Protein AF-A0A2T3HRE6-F1 (afdb_monomer_lite)

Sequence (89 aa):
MKNSKKINGGILGIAAALALVFTQSAFTSAATRYYFYDNQWQTSAPSSQTCVSDPQRLCSAVFDTPPTSKSNLISENPAADEVQIGKLQ

Organism: NCBI:txid2126353

Secondary structure (DSSP, 8-state):
---PPPP-----SSSSSSSSS----------EEEEEETTEEESSPPSS--EE--TTBEEEEEESS----S--BGGG-TT-EEEEESEE-

Radius of gyration: 28.09 Å; chains: 1; bounding box: 74×48×64 Å

Structure (mmCIF, N/CA/C/O backbone):
data_AF-A0A2T3HRE6-F1
#
_entry.id   AF-A0A2T3HRE6-F1
#
loop_
_atom_site.group_PDB
_atom_site.id
_atom_site.type_symbol
_atom_site.label_atom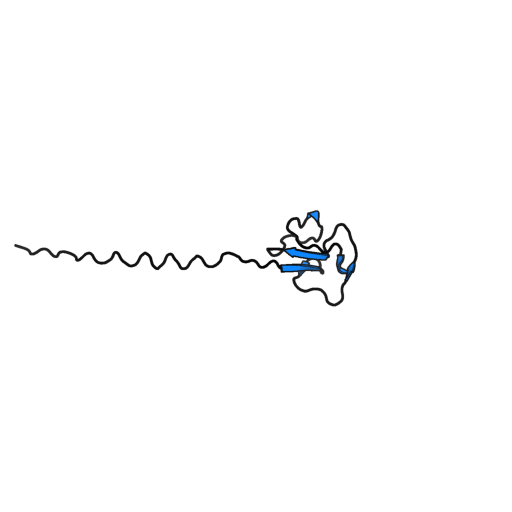_id
_atom_site.label_alt_id
_atom_site.label_comp_id
_atom_site.label_asym_id
_atom_site.label_entity_id
_atom_site.label_seq_id
_atom_site.pdbx_PDB_ins_code
_atom_site.Cartn_x
_atom_site.Cartn_y
_atom_site.Cartn_z
_atom_site.occupancy
_atom_site.B_iso_or_equiv
_atom_site.auth_seq_id
_atom_site.auth_comp_id
_atom_site.auth_asym_id
_atom_site.auth_atom_id
_atom_site.pdbx_PDB_model_num
ATOM 1 N N . MET A 1 1 ? 56.955 -39.150 -52.215 1.00 41.97 1 MET A N 1
ATOM 2 C CA . MET A 1 1 ? 56.877 -38.217 -51.068 1.00 41.97 1 MET A CA 1
ATOM 3 C C . MET A 1 1 ? 55.443 -37.711 -50.986 1.00 41.97 1 MET A C 1
ATOM 5 O O . MET A 1 1 ? 54.928 -37.235 -51.988 1.00 41.97 1 MET A O 1
ATOM 9 N N . LYS A 1 2 ? 54.750 -37.963 -49.868 1.00 43.16 2 LYS A N 1
ATOM 10 C CA . LYS A 1 2 ? 53.322 -37.651 -49.680 1.00 43.16 2 LYS A CA 1
ATOM 11 C C . LYS A 1 2 ? 53.186 -36.170 -49.317 1.00 43.16 2 LYS A C 1
ATOM 13 O O . LYS A 1 2 ? 53.695 -35.764 -48.279 1.00 43.16 2 LYS A O 1
ATOM 18 N N . ASN A 1 3 ? 52.532 -35.382 -50.169 1.00 48.03 3 ASN A N 1
ATOM 19 C CA . ASN A 1 3 ? 52.286 -33.965 -49.909 1.00 48.03 3 ASN A CA 1
ATOM 20 C C . ASN A 1 3 ? 51.198 -33.804 -48.842 1.00 48.03 3 ASN A C 1
ATOM 22 O O . ASN A 1 3 ? 50.042 -34.183 -49.030 1.00 48.03 3 ASN A O 1
ATOM 26 N N . SER A 1 4 ? 51.619 -33.266 -47.703 1.00 51.44 4 SER A N 1
ATOM 27 C CA . SER A 1 4 ? 50.821 -33.003 -46.515 1.00 51.44 4 SER A CA 1
ATOM 28 C C . SER A 1 4 ? 49.732 -31.962 -46.781 1.00 51.44 4 SER A C 1
ATOM 30 O O . SER A 1 4 ? 50.020 -30.827 -47.161 1.00 51.44 4 SER A O 1
ATOM 32 N N . LYS A 1 5 ? 48.475 -32.331 -46.507 1.00 51.66 5 LYS A N 1
ATOM 33 C CA . LYS A 1 5 ? 47.367 -31.389 -46.313 1.00 51.66 5 LYS A CA 1
ATOM 34 C C . LYS A 1 5 ? 47.704 -30.474 -45.129 1.00 51.66 5 LYS A C 1
ATOM 36 O O . LYS A 1 5 ? 47.807 -30.958 -44.004 1.00 51.66 5 LYS A O 1
ATOM 41 N N . LYS A 1 6 ? 47.846 -29.166 -45.361 1.00 49.22 6 LYS A N 1
ATOM 42 C CA . LYS A 1 6 ? 47.778 -28.155 -44.297 1.00 49.22 6 LYS A CA 1
ATOM 43 C C . LYS A 1 6 ? 46.348 -27.632 -44.221 1.00 49.22 6 LYS A C 1
ATOM 45 O O . LYS A 1 6 ? 45.813 -27.091 -45.181 1.00 49.22 6 LYS A O 1
ATOM 50 N N . ILE A 1 7 ? 45.740 -27.887 -43.073 1.00 57.44 7 ILE A N 1
ATOM 51 C CA . ILE A 1 7 ? 44.408 -27.454 -42.674 1.00 57.44 7 ILE A CA 1
ATOM 52 C C . ILE A 1 7 ? 44.476 -25.932 -42.517 1.00 57.44 7 ILE A C 1
ATOM 54 O O . ILE A 1 7 ? 45.242 -25.434 -41.694 1.00 57.44 7 ILE A O 1
ATOM 58 N N . ASN A 1 8 ? 43.725 -25.202 -43.342 1.00 47.94 8 ASN A N 1
ATOM 59 C CA . ASN A 1 8 ? 43.591 -23.755 -43.218 1.00 47.94 8 ASN A CA 1
ATOM 60 C C . ASN A 1 8 ? 42.750 -23.476 -41.966 1.00 47.94 8 ASN A C 1
ATOM 62 O O . ASN A 1 8 ? 41.536 -23.675 -41.959 1.00 47.94 8 ASN A O 1
ATOM 66 N N . GLY A 1 9 ? 43.429 -23.083 -40.888 1.00 48.56 9 GLY A N 1
ATOM 67 C CA . GLY A 1 9 ? 42.810 -22.579 -39.671 1.00 48.56 9 GLY A CA 1
ATOM 68 C C . GLY A 1 9 ? 42.024 -21.313 -39.988 1.00 48.56 9 GLY A C 1
ATOM 69 O O . GLY A 1 9 ? 42.601 -20.274 -40.287 1.00 48.56 9 GLY A O 1
ATOM 70 N N . GLY A 1 10 ? 40.702 -21.426 -39.951 1.00 45.97 10 GLY A N 1
ATOM 71 C CA . GLY A 1 10 ? 39.782 -20.336 -40.256 1.00 45.97 10 GLY A CA 1
ATOM 72 C C . GLY A 1 10 ? 38.427 -20.550 -39.597 1.00 45.97 10 GLY A C 1
ATOM 73 O O . GLY A 1 10 ? 37.402 -20.343 -40.227 1.00 45.97 10 GLY A O 1
ATOM 74 N N . ILE A 1 11 ? 38.410 -21.029 -38.351 1.00 49.59 11 ILE A N 1
ATOM 75 C CA . ILE A 1 11 ? 37.195 -21.090 -37.524 1.00 49.59 11 ILE A CA 1
ATOM 76 C C . ILE A 1 11 ? 37.552 -20.575 -36.124 1.00 49.59 11 ILE A C 1
ATOM 78 O O . ILE A 1 11 ? 37.554 -21.308 -35.145 1.00 49.59 11 ILE A O 1
ATOM 82 N N . LEU A 1 12 ? 37.936 -19.304 -36.038 1.00 50.09 12 LEU A N 1
ATOM 83 C CA . LEU A 1 12 ? 38.123 -18.580 -34.774 1.00 50.09 12 LEU A CA 1
ATOM 84 C C . LEU A 1 12 ? 37.522 -17.177 -34.913 1.00 50.09 12 LEU A C 1
ATOM 86 O O . LEU A 1 12 ? 38.210 -16.174 -34.770 1.00 50.09 12 LEU A O 1
ATOM 90 N N . GLY A 1 13 ? 36.239 -17.097 -35.276 1.00 46.66 13 GLY A N 1
ATOM 91 C CA . GLY A 1 13 ? 35.630 -15.806 -35.610 1.00 46.66 13 GLY A CA 1
ATOM 92 C C . GLY A 1 13 ? 34.135 -15.662 -35.365 1.00 46.66 13 GLY A C 1
ATOM 93 O O . GLY A 1 13 ? 33.562 -14.701 -35.857 1.00 46.66 13 GLY A O 1
ATOM 94 N N . ILE A 1 14 ? 33.480 -16.574 -34.638 1.00 48.38 14 ILE A N 1
ATOM 95 C CA . ILE A 1 14 ? 32.054 -16.418 -34.295 1.00 48.38 14 ILE A CA 1
ATOM 96 C C . ILE A 1 14 ? 31.799 -16.916 -32.866 1.00 48.38 14 ILE A C 1
ATOM 98 O O . ILE A 1 14 ? 31.053 -17.857 -32.641 1.00 48.38 14 ILE A O 1
ATOM 102 N N . ALA A 1 15 ? 32.464 -16.318 -31.879 1.00 48.34 15 ALA A N 1
ATOM 103 C CA . ALA A 1 15 ? 32.120 -16.540 -30.467 1.00 48.34 15 ALA A CA 1
ATOM 104 C C . ALA A 1 15 ? 31.808 -15.239 -29.708 1.00 48.34 15 ALA A C 1
ATOM 106 O O . ALA A 1 15 ? 31.341 -15.293 -28.578 1.00 48.34 15 ALA A O 1
ATOM 107 N N . ALA A 1 16 ? 32.005 -14.067 -30.322 1.00 47.50 16 ALA A N 1
ATOM 108 C CA . ALA A 1 16 ? 31.791 -12.780 -29.654 1.00 47.50 16 ALA A CA 1
ATOM 109 C C . ALA A 1 16 ? 30.390 -12.174 -29.874 1.00 47.50 16 ALA A C 1
ATOM 111 O O . ALA A 1 16 ? 30.020 -11.239 -29.173 1.00 47.50 16 ALA A O 1
ATOM 112 N N . ALA A 1 17 ? 29.587 -12.693 -30.811 1.00 45.94 17 ALA A N 1
ATOM 113 C CA . ALA A 1 17 ? 28.282 -12.102 -31.138 1.00 45.94 17 ALA A CA 1
ATOM 114 C C . ALA A 1 17 ? 27.100 -12.663 -30.318 1.00 45.94 17 ALA A C 1
ATOM 116 O O . ALA A 1 17 ? 26.013 -12.098 -30.359 1.00 45.94 17 ALA A O 1
ATOM 117 N N . LEU A 1 18 ? 27.293 -13.747 -29.557 1.00 46.22 18 LEU A N 1
ATOM 118 C CA . LEU A 1 18 ? 26.222 -14.394 -28.777 1.00 46.22 18 LEU A CA 1
ATOM 119 C C . LEU A 1 18 ? 26.189 -13.995 -27.293 1.00 46.22 18 LEU A C 1
ATOM 121 O O . LEU A 1 18 ? 25.274 -14.397 -26.583 1.00 46.22 18 LEU A O 1
ATOM 125 N N . ALA A 1 19 ? 27.140 -13.188 -26.817 1.00 46.16 19 ALA A N 1
ATOM 126 C CA . ALA A 1 19 ? 27.212 -12.793 -25.406 1.00 46.16 19 ALA A CA 1
ATOM 127 C C . ALA A 1 19 ? 26.494 -11.468 -25.076 1.00 46.16 19 ALA A C 1
ATOM 129 O O . ALA A 1 19 ? 26.396 -11.111 -23.908 1.00 46.16 19 ALA A O 1
ATOM 130 N N . LEU A 1 20 ? 25.985 -10.731 -26.071 1.00 46.69 20 LEU A N 1
ATOM 131 C CA . LEU A 1 20 ? 25.441 -9.377 -25.866 1.00 46.69 20 LEU A CA 1
ATOM 132 C C . LEU A 1 20 ? 23.905 -9.291 -25.837 1.00 46.69 20 LEU A C 1
ATOM 134 O O . LEU A 1 20 ? 23.367 -8.195 -25.728 1.00 46.69 20 LEU A O 1
ATOM 138 N N . VAL A 1 21 ? 23.180 -10.415 -25.886 1.00 50.03 21 VAL A N 1
ATOM 139 C CA . VAL A 1 21 ? 21.696 -10.423 -25.910 1.00 50.03 21 VAL A CA 1
ATOM 140 C C . VAL A 1 21 ? 21.081 -10.790 -24.546 1.00 50.03 21 VAL A C 1
ATOM 142 O O . VAL A 1 21 ? 19.936 -11.215 -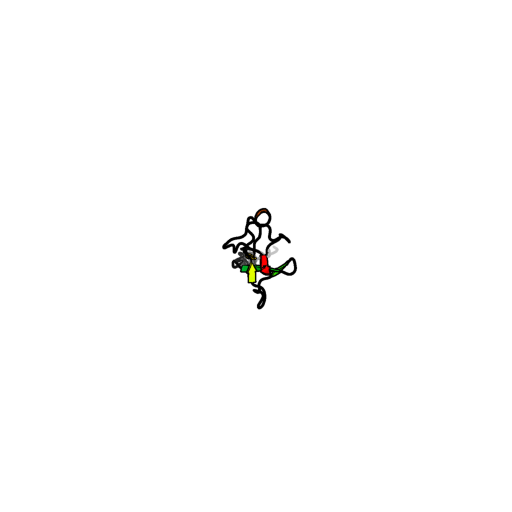24.469 1.00 50.03 21 VAL A O 1
ATOM 145 N N . PHE A 1 22 ? 21.810 -10.611 -23.440 1.00 49.84 22 PHE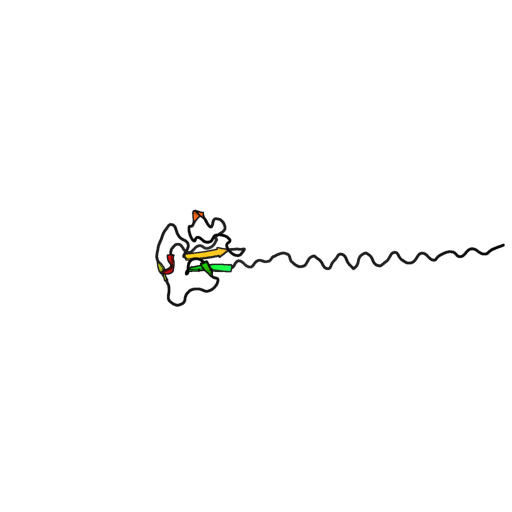 A N 1
ATOM 146 C CA . PHE A 1 22 ? 21.279 -10.864 -22.087 1.00 49.84 22 PHE A CA 1
ATOM 147 C C . PHE A 1 22 ? 21.557 -9.738 -21.083 1.00 49.84 22 PHE A C 1
ATOM 149 O O . PHE A 1 22 ? 21.722 -9.978 -19.893 1.00 49.84 22 PHE A O 1
ATOM 156 N N . THR A 1 23 ? 21.546 -8.486 -21.538 1.00 48.38 23 THR A N 1
ATOM 157 C CA . THR A 1 23 ? 21.361 -7.318 -20.655 1.00 48.38 23 THR A CA 1
ATOM 158 C C . THR A 1 23 ? 20.030 -6.609 -20.925 1.00 48.38 23 THR A C 1
ATOM 160 O O . THR A 1 23 ? 19.902 -5.404 -20.766 1.00 48.38 23 THR A O 1
ATOM 163 N N . GLN A 1 24 ? 19.001 -7.364 -21.315 1.00 50.69 24 GLN A N 1
ATOM 164 C CA . GLN A 1 24 ? 17.611 -7.005 -21.016 1.00 50.69 24 GLN A CA 1
ATOM 165 C C . GLN A 1 24 ? 17.326 -7.712 -19.682 1.00 50.69 24 GLN A C 1
ATOM 167 O O . GLN A 1 24 ? 17.303 -8.933 -19.634 1.00 50.69 24 GLN A O 1
ATOM 172 N N . SER A 1 25 ? 17.207 -7.080 -18.522 1.00 49.84 25 SER A N 1
ATOM 173 C CA . SER A 1 25 ? 16.310 -5.978 -18.208 1.00 49.84 25 SER A CA 1
ATOM 174 C C . SER A 1 25 ? 16.795 -5.411 -16.872 1.00 49.84 25 SER A C 1
ATOM 176 O O . SER A 1 25 ? 16.589 -6.031 -15.828 1.00 49.84 25 SER A O 1
ATOM 178 N N . ALA A 1 26 ? 17.496 -4.279 -16.873 1.00 51.50 26 ALA A N 1
ATOM 179 C CA . ALA A 1 26 ? 17.666 -3.538 -15.630 1.00 51.50 26 ALA A CA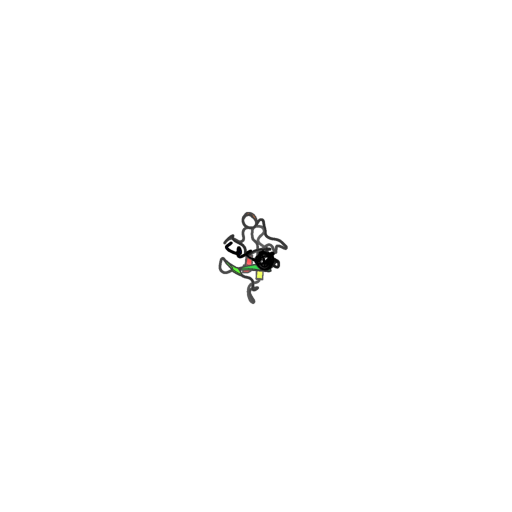 1
ATOM 180 C C . ALA A 1 26 ? 16.284 -2.979 -15.284 1.00 51.50 26 ALA A C 1
ATOM 182 O O . ALA A 1 26 ? 15.788 -2.083 -15.960 1.00 51.50 26 ALA A O 1
ATOM 183 N N . PHE A 1 27 ? 15.640 -3.619 -14.312 1.00 57.06 27 PHE A N 1
ATOM 184 C CA . PHE A 1 27 ? 14.359 -3.258 -13.728 1.00 57.06 27 PHE A CA 1
ATOM 185 C C . PHE A 1 27 ? 14.278 -1.749 -13.476 1.00 57.06 27 PHE A C 1
ATOM 187 O O . PHE A 1 27 ? 14.719 -1.254 -12.445 1.00 57.06 27 PHE A O 1
ATOM 194 N N . THR A 1 28 ? 13.658 -1.014 -14.391 1.00 52.59 28 THR A N 1
ATOM 195 C CA . THR A 1 28 ? 12.950 0.208 -14.028 1.00 52.59 28 THR A CA 1
ATOM 196 C C . THR A 1 28 ? 11.595 -0.248 -13.508 1.00 52.59 28 THR A C 1
ATOM 198 O O . THR A 1 28 ? 10.595 -0.187 -14.227 1.00 52.59 28 THR A O 1
ATOM 201 N N . SER A 1 29 ? 11.554 -0.814 -12.301 1.00 58.31 29 SER A N 1
ATOM 202 C CA . SER A 1 29 ? 10.268 -0.955 -11.629 1.00 58.31 29 SER A CA 1
ATOM 203 C C . SER A 1 29 ? 9.805 0.471 -11.356 1.00 58.31 29 SER A C 1
ATOM 205 O O . SER A 1 29 ? 10.358 1.157 -10.503 1.00 58.31 29 SER A O 1
ATOM 207 N N . ALA A 1 30 ? 8.910 0.984 -12.199 1.00 74.94 30 ALA A N 1
ATOM 208 C CA . ALA A 1 30 ? 8.372 2.316 -12.008 1.00 74.94 30 ALA A CA 1
ATOM 209 C C . ALA A 1 30 ? 7.604 2.304 -10.686 1.00 74.94 30 ALA A C 1
ATOM 211 O O . ALA A 1 30 ? 6.698 1.483 -10.504 1.00 74.94 30 ALA A O 1
ATOM 212 N N . ALA A 1 31 ? 7.995 3.190 -9.772 1.00 88.44 31 ALA A N 1
ATOM 213 C CA . ALA A 1 31 ? 7.328 3.362 -8.496 1.00 88.44 31 ALA A CA 1
ATOM 214 C C . ALA A 1 31 ? 5.814 3.489 -8.735 1.00 88.44 31 ALA A C 1
ATOM 216 O O . ALA A 1 31 ? 5.358 4.317 -9.528 1.00 88.44 31 ALA A O 1
ATOM 217 N N . THR A 1 32 ? 5.036 2.595 -8.127 1.00 93.00 32 THR A N 1
ATOM 218 C CA . THR A 1 32 ? 3.594 2.469 -8.371 1.00 93.00 32 THR A CA 1
ATOM 219 C C . THR A 1 32 ? 2.843 2.769 -7.086 1.00 93.00 32 THR A C 1
ATOM 221 O O . THR A 1 32 ? 3.209 2.270 -6.023 1.00 93.00 32 THR A O 1
ATOM 224 N N . ARG A 1 33 ? 1.778 3.574 -7.169 1.00 93.94 33 ARG A N 1
ATOM 225 C CA . ARG A 1 33 ? 0.893 3.830 -6.030 1.00 93.94 33 ARG A CA 1
ATOM 226 C C . ARG A 1 33 ? -0.091 2.676 -5.849 1.00 93.94 33 ARG A C 1
ATOM 228 O O . ARG A 1 33 ? -0.778 2.288 -6.790 1.00 93.94 33 ARG A O 1
ATOM 235 N N . TYR A 1 34 ? -0.176 2.173 -4.625 1.00 94.75 34 TYR A N 1
ATOM 236 C CA . TYR A 1 34 ? -1.126 1.159 -4.196 1.00 94.75 34 TYR A CA 1
ATOM 237 C C . TYR A 1 34 ? -2.058 1.721 -3.121 1.00 94.75 34 TYR A C 1
ATOM 239 O O . TYR A 1 34 ? -1.670 2.568 -2.319 1.00 94.75 34 TYR A O 1
ATOM 247 N N . TYR A 1 35 ? -3.279 1.207 -3.093 1.00 94.81 35 TYR A N 1
ATOM 248 C CA . TYR A 1 35 ? -4.358 1.508 -2.162 1.00 94.81 35 TYR A CA 1
ATOM 249 C C . TYR A 1 35 ? -4.720 0.224 -1.418 1.00 94.81 35 TYR A C 1
ATOM 251 O O . TYR A 1 35 ? -4.769 -0.839 -2.039 1.00 94.81 35 TYR A O 1
ATOM 259 N N . PHE A 1 36 ? -4.960 0.295 -0.108 1.00 94.06 36 PHE A N 1
ATOM 260 C CA . PHE A 1 36 ? -5.281 -0.897 0.681 1.00 94.06 36 PHE A CA 1
ATOM 261 C C . PHE A 1 36 ? -6.776 -0.994 0.994 1.00 94.06 36 PHE A C 1
ATOM 263 O O . PHE A 1 36 ? -7.286 -0.273 1.853 1.00 94.06 36 PHE A O 1
ATOM 270 N N . TYR A 1 37 ? -7.470 -1.915 0.328 1.00 90.94 37 TYR A N 1
ATOM 271 C CA . TYR A 1 37 ? -8.884 -2.228 0.554 1.00 90.94 37 TYR A CA 1
ATOM 272 C C . TYR A 1 37 ? -9.158 -3.711 0.271 1.00 90.94 37 TYR A C 1
ATOM 274 O O . TYR A 1 37 ? -8.321 -4.402 -0.303 1.00 90.94 37 TYR A O 1
ATOM 282 N N . ASP A 1 38 ? -10.291 -4.239 0.742 1.00 88.81 38 ASP A N 1
ATOM 283 C CA . ASP A 1 38 ? -10.623 -5.675 0.650 1.00 88.81 38 ASP A CA 1
ATOM 284 C C . ASP A 1 38 ? -9.503 -6.603 1.173 1.00 88.81 38 ASP A C 1
ATOM 286 O O . ASP A 1 38 ? -9.291 -7.715 0.688 1.00 88.81 38 ASP A O 1
ATOM 290 N N . ASN A 1 39 ? -8.776 -6.132 2.195 1.00 88.94 39 ASN A N 1
ATOM 291 C CA . ASN A 1 39 ? -7.599 -6.779 2.788 1.00 88.94 39 ASN A CA 1
ATOM 292 C C . ASN A 1 39 ? -6.450 -7.053 1.799 1.00 88.94 39 ASN A C 1
ATOM 294 O O . ASN A 1 39 ? -5.659 -7.971 2.031 1.00 88.94 39 ASN A O 1
ATOM 298 N N . GLN A 1 40 ? -6.349 -6.285 0.709 1.00 92.50 40 GLN A N 1
ATOM 299 C CA . GLN A 1 40 ? -5.282 -6.396 -0.287 1.00 92.50 40 GLN A CA 1
ATOM 300 C C . GLN A 1 40 ? -4.798 -5.028 -0.781 1.00 92.50 40 GLN A C 1
ATOM 302 O O . GLN A 1 40 ? -5.504 -4.024 -0.718 1.00 92.50 40 GLN A O 1
ATOM 307 N N . TRP A 1 41 ? -3.571 -5.003 -1.300 1.00 94.00 41 TRP A N 1
ATOM 308 C CA . TRP A 1 41 ? -3.031 -3.856 -2.020 1.00 94.00 41 TRP A CA 1
ATOM 309 C C . TRP A 1 41 ? -3.468 -3.891 -3.480 1.00 94.00 41 TRP A C 1
ATOM 311 O O . TRP A 1 41 ? -3.354 -4.915 -4.150 1.00 94.00 41 TRP A O 1
ATOM 321 N N . GLN A 1 42 ? -3.946 -2.758 -3.975 1.00 93.31 42 GLN A N 1
ATOM 322 C CA . GLN A 1 42 ? -4.536 -2.615 -5.300 1.00 93.31 42 GLN A CA 1
ATOM 323 C C . GLN A 1 42 ? -3.984 -1.358 -5.966 1.00 93.31 42 GLN A C 1
ATOM 325 O O . GLN A 1 42 ? -3.785 -0.344 -5.309 1.00 93.31 42 GLN A O 1
ATOM 330 N N . THR A 1 43 ? -3.747 -1.384 -7.273 1.00 93.94 43 THR A N 1
ATOM 331 C CA . THR A 1 43 ? -3.199 -0.224 -8.005 1.00 93.94 43 THR A CA 1
ATOM 332 C C . THR A 1 43 ? -4.260 0.807 -8.390 1.00 93.94 43 THR A C 1
ATOM 334 O O . THR A 1 43 ? -3.934 1.912 -8.816 1.00 93.94 43 THR A O 1
ATOM 337 N N . SER A 1 44 ? -5.539 0.456 -8.250 1.00 92.06 44 SER A N 1
ATOM 338 C CA . SER A 1 44 ? -6.667 1.331 -8.563 1.00 92.06 44 SER A CA 1
ATOM 339 C C . SER A 1 44 ? -7.214 1.963 -7.291 1.00 92.06 44 SER A C 1
ATOM 341 O O . SER A 1 44 ? -7.465 1.267 -6.312 1.00 92.06 44 SER A O 1
ATOM 343 N N . ALA A 1 45 ? -7.429 3.277 -7.308 1.00 87.56 45 ALA A N 1
ATOM 344 C CA . ALA A 1 45 ? -8.124 3.949 -6.219 1.00 87.56 45 ALA A CA 1
ATOM 345 C C . ALA A 1 45 ? -9.601 3.508 -6.199 1.00 87.56 45 ALA A C 1
ATOM 347 O O . ALA A 1 45 ? -10.232 3.467 -7.262 1.00 87.56 45 ALA A O 1
ATOM 348 N N . PRO A 1 46 ? -10.187 3.206 -5.030 1.00 85.12 46 PRO A N 1
ATOM 349 C CA . PRO A 1 46 ? -11.615 2.927 -4.949 1.00 85.12 46 PRO A CA 1
ATOM 350 C C . PRO A 1 46 ? -12.421 4.192 -5.274 1.00 85.12 46 PRO A C 1
ATOM 352 O O . PRO A 1 46 ? -12.133 5.275 -4.772 1.00 85.12 46 PRO A O 1
ATOM 355 N N . SER A 1 47 ? -13.463 4.061 -6.096 1.00 83.88 47 SER A N 1
ATOM 356 C CA . SER A 1 47 ? -14.290 5.198 -6.530 1.00 83.88 47 SER A CA 1
ATOM 357 C C . SER A 1 47 ? -15.265 5.704 -5.462 1.00 83.88 47 SER A C 1
ATOM 359 O O . SER A 1 47 ? -15.762 6.820 -5.573 1.00 83.88 47 SER A O 1
ATOM 361 N N . SER A 1 48 ? -15.581 4.879 -4.460 1.00 82.00 48 SER A N 1
ATOM 362 C CA . SER A 1 48 ? -16.620 5.152 -3.455 1.00 82.00 48 SER A CA 1
ATOM 363 C C . SER A 1 48 ? -16.123 5.142 -2.010 1.00 82.00 48 SER A C 1
ATOM 365 O O . SER A 1 48 ? -16.923 5.392 -1.115 1.00 82.00 48 SER A O 1
ATOM 367 N N . GLN A 1 49 ? -14.848 4.825 -1.777 1.00 82.38 49 GLN A N 1
ATOM 368 C CA . GLN A 1 49 ? -14.265 4.787 -0.435 1.00 82.38 49 GLN A CA 1
ATOM 369 C C . GLN A 1 49 ? -13.340 5.979 -0.255 1.00 82.38 49 GLN A C 1
ATOM 371 O O . GLN A 1 49 ? -12.641 6.383 -1.187 1.00 82.38 49 GLN A O 1
ATOM 376 N N . THR A 1 50 ? -13.324 6.538 0.949 1.00 85.12 50 THR A N 1
ATOM 377 C CA . THR A 1 50 ? -12.442 7.662 1.271 1.00 85.12 50 THR A CA 1
ATOM 378 C C . THR A 1 50 ? -11.473 7.295 2.374 1.00 85.12 50 THR A C 1
ATOM 380 O O . THR A 1 50 ? -11.682 6.376 3.163 1.00 85.12 50 THR A O 1
ATOM 383 N N . CYS A 1 51 ? -10.360 8.014 2.389 1.00 88.56 51 CYS A N 1
ATOM 384 C CA . CYS A 1 51 ? -9.328 7.821 3.375 1.00 88.56 51 CYS A CA 1
ATOM 385 C C . CYS A 1 51 ? -9.735 8.455 4.705 1.00 88.56 51 CYS A C 1
ATOM 387 O O . CYS A 1 51 ? -9.744 9.680 4.822 1.00 88.56 51 CYS A O 1
ATOM 389 N N . VAL A 1 52 ? -10.061 7.640 5.703 1.00 87.75 52 VAL A N 1
ATOM 390 C CA . VAL A 1 52 ? -10.396 8.119 7.047 1.00 87.75 52 VAL A CA 1
ATOM 391 C C . VAL A 1 52 ? -9.153 8.055 7.927 1.00 87.75 52 VAL A C 1
ATOM 393 O O . VAL A 1 52 ? -8.445 7.048 7.932 1.00 87.75 52 VAL A O 1
ATOM 396 N N . SER A 1 53 ? -8.874 9.133 8.662 1.00 86.62 53 SER A N 1
ATOM 397 C CA . SER A 1 53 ? -7.669 9.261 9.484 1.00 86.62 53 SER A CA 1
ATOM 398 C C . SER A 1 53 ? -7.538 8.130 10.510 1.00 86.62 53 SER A C 1
ATOM 400 O O . SER A 1 53 ? -8.369 7.976 11.401 1.00 86.62 53 SER A O 1
ATOM 402 N N . ASP A 1 54 ? -6.444 7.382 10.404 1.00 90.75 54 ASP A N 1
ATOM 403 C CA . ASP A 1 54 ? -5.991 6.341 11.327 1.00 90.75 54 ASP A CA 1
ATOM 404 C C . ASP A 1 54 ? -4.455 6.421 11.355 1.00 90.75 54 ASP A C 1
ATOM 406 O O . ASP A 1 54 ? -3.820 6.120 10.342 1.00 90.75 54 ASP A O 1
ATOM 410 N N . PRO A 1 55 ? -3.840 6.850 12.471 1.00 91.50 55 PRO A N 1
ATOM 411 C CA . PRO A 1 55 ? -2.413 7.158 12.528 1.00 91.50 55 PRO A CA 1
ATOM 412 C C . PRO A 1 55 ? -1.503 5.929 12.437 1.00 91.50 55 PRO A C 1
ATOM 414 O O . PRO A 1 55 ? -0.290 6.090 12.345 1.00 91.50 55 PRO A O 1
ATOM 417 N N . GLN A 1 56 ? -2.049 4.711 12.500 1.00 93.56 56 GLN A N 1
ATOM 418 C CA . GLN A 1 56 ? -1.264 3.475 12.469 1.00 93.56 56 GLN A CA 1
ATOM 419 C C . GLN A 1 56 ? -1.316 2.774 11.113 1.00 93.56 56 GLN A C 1
ATOM 421 O O . GLN A 1 56 ? -0.598 1.789 10.904 1.00 93.56 56 GLN A O 1
ATOM 426 N N . ARG A 1 57 ? -2.169 3.253 10.202 1.00 93.94 57 ARG A N 1
ATOM 427 C CA . ARG A 1 57 ? -2.481 2.582 8.944 1.00 93.94 57 ARG A CA 1
ATOM 428 C C . ARG A 1 57 ? -2.155 3.430 7.728 1.00 93.94 57 ARG A C 1
ATOM 430 O O . ARG A 1 57 ? -2.202 4.656 7.753 1.00 93.94 57 ARG A O 1
ATOM 437 N N . LEU A 1 58 ? -1.837 2.728 6.653 1.00 94.75 58 LEU A N 1
ATOM 438 C CA . LEU A 1 58 ? -1.647 3.260 5.322 1.00 94.75 58 LEU A CA 1
ATOM 439 C C . LEU A 1 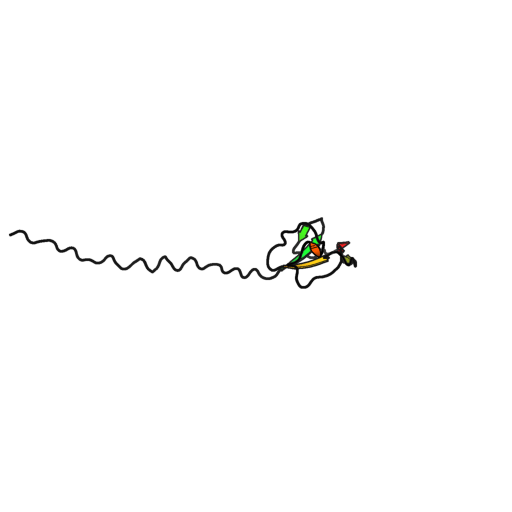58 ? -2.927 3.075 4.518 1.00 94.75 58 LEU A C 1
ATOM 441 O O . LEU A 1 58 ? -3.499 1.992 4.410 1.00 94.75 58 LEU A O 1
ATOM 445 N N . CYS A 1 59 ? -3.358 4.160 3.921 1.00 94.00 59 CYS A N 1
ATOM 446 C CA . CYS A 1 59 ? -4.509 4.210 3.049 1.00 94.00 59 CYS A CA 1
ATOM 447 C C . CYS A 1 59 ? -4.086 4.009 1.598 1.00 94.00 59 CYS A C 1
ATOM 449 O O . CYS A 1 59 ? -4.655 3.199 0.866 1.00 94.00 59 CYS A O 1
ATOM 451 N N . SER A 1 60 ? -3.018 4.717 1.223 1.00 94.88 60 SER A N 1
ATOM 452 C CA . SER A 1 60 ? -2.264 4.503 0.001 1.00 94.88 60 SER A CA 1
ATOM 453 C C . SER A 1 60 ? -0.777 4.753 0.243 1.00 94.88 60 SER A C 1
ATOM 455 O O . SER A 1 60 ? -0.404 5.475 1.170 1.00 94.88 60 SER A O 1
ATOM 457 N N . ALA A 1 61 ? 0.072 4.148 -0.578 1.00 95.44 61 ALA A N 1
ATOM 458 C CA . ALA A 1 61 ? 1.514 4.357 -0.566 1.00 95.44 61 ALA A CA 1
ATOM 459 C C . ALA A 1 61 ? 2.111 4.030 -1.935 1.00 95.44 61 ALA A C 1
ATOM 461 O O . ALA A 1 61 ? 1.523 3.277 -2.711 1.00 95.44 61 ALA A O 1
ATOM 462 N N . VAL A 1 62 ? 3.268 4.604 -2.235 1.00 95.00 62 VAL A N 1
ATOM 463 C CA . VAL A 1 62 ? 4.066 4.281 -3.416 1.00 95.00 62 VAL A CA 1
ATOM 464 C C . VAL A 1 62 ? 5.083 3.213 -3.042 1.00 95.00 62 VAL A C 1
ATOM 466 O O . VAL A 1 62 ? 5.691 3.277 -1.978 1.00 95.00 62 VAL A O 1
ATOM 469 N N . PHE A 1 63 ? 5.249 2.225 -3.915 1.00 93.50 63 PHE A N 1
ATOM 470 C CA . PHE A 1 63 ? 6.262 1.192 -3.765 1.00 93.50 63 PHE A CA 1
ATOM 471 C C . PHE A 1 63 ? 7.028 1.009 -5.075 1.00 93.50 63 PHE A C 1
ATOM 473 O O . PHE A 1 63 ? 6.424 0.946 -6.151 1.00 93.50 63 PHE A O 1
ATOM 480 N N . ASP A 1 64 ? 8.347 0.844 -4.976 1.00 91.38 64 ASP A N 1
ATOM 481 C CA . ASP A 1 64 ? 9.210 0.492 -6.112 1.00 91.38 64 ASP A CA 1
ATOM 482 C C . ASP A 1 64 ? 8.930 -0.918 -6.640 1.00 91.38 64 ASP A C 1
ATOM 484 O O . ASP A 1 64 ? 9.157 -1.215 -7.805 1.00 91.38 64 ASP A O 1
ATOM 488 N N . THR A 1 65 ? 8.427 -1.815 -5.794 1.00 89.44 65 THR A N 1
ATOM 489 C CA . THR A 1 65 ? 8.011 -3.171 -6.179 1.00 89.44 65 THR A CA 1
ATOM 490 C C . THR A 1 65 ? 6.658 -3.488 -5.554 1.00 89.44 65 THR A C 1
ATOM 492 O O . THR A 1 65 ? 6.303 -2.863 -4.558 1.00 89.44 65 THR A O 1
ATOM 495 N N . PRO A 1 66 ? 5.871 -4.431 -6.107 1.00 90.25 66 PRO A N 1
ATOM 496 C CA . PRO A 1 66 ? 4.596 -4.797 -5.505 1.00 90.25 66 PRO A CA 1
ATOM 497 C C . PRO A 1 66 ? 4.751 -5.129 -4.010 1.00 90.25 66 PRO A C 1
ATOM 499 O O . PRO A 1 66 ? 5.628 -5.928 -3.661 1.00 90.25 66 PRO A O 1
ATOM 502 N N . PRO A 1 67 ? 3.933 -4.530 -3.124 1.00 90.06 67 PRO A N 1
ATOM 503 C CA . PRO A 1 67 ? 4.058 -4.728 -1.688 1.00 90.06 67 PRO A CA 1
ATOM 504 C C . PRO A 1 67 ? 3.881 -6.204 -1.325 1.00 90.06 67 PRO A C 1
ATOM 506 O O . PRO A 1 67 ? 2.950 -6.875 -1.772 1.00 90.06 67 PRO A O 1
ATOM 509 N N . THR A 1 68 ? 4.788 -6.718 -0.496 1.00 91.06 68 THR A N 1
ATOM 510 C CA . THR A 1 68 ? 4.782 -8.119 -0.048 1.00 91.06 68 THR A CA 1
ATOM 511 C C . THR A 1 68 ? 3.933 -8.328 1.204 1.00 91.06 68 THR A C 1
ATOM 513 O O . THR A 1 68 ? 3.425 -9.429 1.431 1.00 91.06 68 THR A O 1
ATOM 516 N N . SER A 1 69 ? 3.761 -7.279 2.014 1.00 92.06 69 SER A N 1
ATOM 517 C CA . SER A 1 69 ? 2.903 -7.311 3.195 1.00 92.06 69 SER A CA 1
ATOM 518 C C . SER A 1 69 ? 1.427 -7.376 2.802 1.00 92.06 69 SER A C 1
ATOM 520 O O . SER A 1 69 ? 0.978 -6.700 1.880 1.00 92.06 69 SER A O 1
ATOM 522 N N . LYS A 1 70 ? 0.650 -8.168 3.546 1.00 91.94 70 LYS A N 1
ATOM 523 C CA . LYS A 1 70 ? -0.820 -8.231 3.436 1.00 91.94 70 LYS A CA 1
ATOM 524 C C . LYS A 1 70 ? -1.525 -7.293 4.420 1.00 91.94 70 LYS A C 1
ATOM 526 O O . LYS A 1 70 ? -2.738 -7.370 4.581 1.00 91.94 70 LYS A O 1
ATOM 531 N N . SER A 1 71 ? -0.767 -6.449 5.106 1.00 94.00 71 SER A N 1
ATOM 532 C CA . SER A 1 71 ? -1.242 -5.505 6.108 1.00 94.00 71 SER A CA 1
ATOM 533 C C . SER A 1 71 ? -0.963 -4.090 5.637 1.00 94.00 71 SER A C 1
ATOM 535 O O . SER A 1 71 ? 0.020 -3.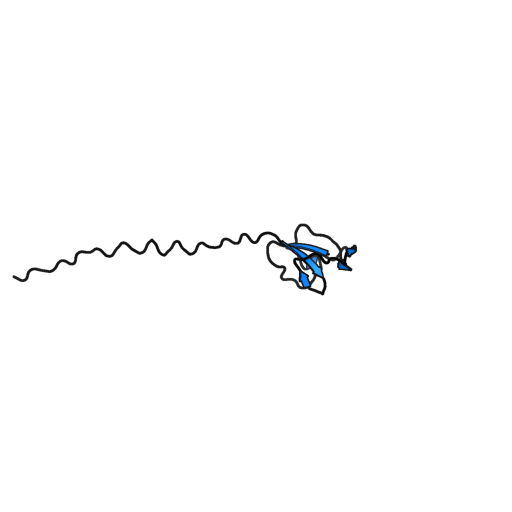838 4.941 1.00 94.00 71 SER A O 1
ATOM 537 N N . ASN A 1 72 ? -1.792 -3.150 6.075 1.00 94.06 72 ASN A N 1
ATOM 538 C CA . ASN A 1 72 ? -1.529 -1.729 5.911 1.00 94.06 72 ASN A CA 1
ATOM 539 C C . ASN A 1 72 ? -1.018 -1.057 7.182 1.00 94.06 72 ASN A C 1
ATOM 541 O O . ASN A 1 72 ? -1.029 0.166 7.252 1.00 94.06 72 ASN A O 1
ATOM 545 N N . LEU A 1 73 ? -0.588 -1.810 8.197 1.00 95.56 73 LEU A N 1
ATOM 546 C CA . LEU A 1 73 ? 0.113 -1.203 9.325 1.00 95.56 73 LEU A CA 1
ATOM 547 C C . LEU A 1 73 ? 1.408 -0.546 8.833 1.00 95.56 73 LEU A C 1
ATOM 549 O O . LEU A 1 73 ? 2.163 -1.146 8.065 1.00 95.56 73 LEU A O 1
ATOM 553 N N . ILE A 1 74 ? 1.680 0.676 9.295 1.00 94.12 74 ILE A N 1
ATOM 554 C CA . ILE A 1 74 ? 2.888 1.431 8.919 1.00 94.12 74 ILE A CA 1
ATOM 555 C C . ILE A 1 74 ? 4.152 0.620 9.239 1.00 94.12 74 ILE A C 1
ATOM 557 O O . ILE A 1 74 ? 5.056 0.519 8.415 1.00 94.12 74 ILE A O 1
ATOM 561 N N . SER A 1 75 ? 4.181 -0.037 10.403 1.00 95.44 75 SER A N 1
ATOM 562 C CA . SER A 1 75 ? 5.305 -0.874 10.842 1.00 95.44 75 SER A CA 1
ATOM 563 C C . SER A 1 75 ? 5.577 -2.080 9.939 1.00 95.44 75 SER A C 1
ATOM 565 O O . SER A 1 75 ? 6.678 -2.619 9.968 1.00 95.44 75 SER A O 1
ATOM 567 N N . GLU A 1 76 ? 4.589 -2.522 9.158 1.00 95.00 76 GLU A N 1
ATOM 568 C CA . GLU A 1 76 ? 4.709 -3.669 8.252 1.00 95.00 76 GLU A CA 1
ATOM 569 C C . GLU A 1 76 ? 5.059 -3.271 6.811 1.00 95.00 76 GLU A C 1
ATOM 571 O O . GLU A 1 76 ? 5.254 -4.146 5.969 1.00 95.00 76 GLU A O 1
ATOM 576 N N . ASN A 1 77 ? 5.152 -1.971 6.516 1.00 94.00 77 ASN A N 1
ATOM 577 C CA . ASN A 1 77 ? 5.451 -1.452 5.182 1.00 94.00 77 ASN A CA 1
ATOM 578 C C . ASN A 1 77 ? 6.613 -0.440 5.228 1.00 94.00 77 ASN A C 1
ATOM 580 O O . ASN A 1 77 ? 6.433 0.720 4.867 1.00 94.00 77 ASN A O 1
ATOM 584 N N . PRO A 1 78 ? 7.822 -0.848 5.660 1.00 93.69 78 PRO A N 1
ATOM 585 C CA . PRO A 1 78 ? 8.964 0.062 5.806 1.00 93.69 78 PRO A CA 1
ATOM 586 C C . PRO A 1 78 ? 9.518 0.590 4.473 1.00 93.69 78 PRO A C 1
ATOM 588 O O . PRO A 1 78 ? 10.276 1.551 4.478 1.00 93.69 78 PRO A O 1
ATOM 591 N N . ALA A 1 79 ? 9.162 -0.044 3.351 1.00 90.81 79 ALA A N 1
ATOM 592 C CA . ALA A 1 79 ? 9.537 0.366 1.995 1.00 90.81 79 ALA A CA 1
ATOM 593 C C . ALA A 1 79 ? 8.456 1.225 1.304 1.00 90.81 79 ALA A C 1
ATOM 595 O O . ALA A 1 79 ? 8.485 1.378 0.088 1.00 90.81 79 ALA A O 1
ATOM 596 N N . ALA A 1 80 ? 7.450 1.688 2.054 1.00 92.31 80 ALA A N 1
ATOM 597 C CA . ALA A 1 80 ? 6.399 2.555 1.541 1.00 92.31 80 ALA A CA 1
ATOM 598 C C . ALA A 1 80 ? 6.872 4.013 1.495 1.00 92.31 80 ALA A C 1
ATOM 600 O O . ALA A 1 80 ? 7.244 4.577 2.525 1.00 92.31 80 ALA A O 1
ATOM 601 N N . ASP A 1 81 ? 6.744 4.634 0.329 1.00 91.62 81 ASP A N 1
ATOM 602 C CA . ASP A 1 81 ? 7.018 6.049 0.098 1.00 91.62 81 ASP A CA 1
ATOM 603 C C . ASP A 1 81 ? 5.729 6.828 -0.197 1.00 91.62 81 ASP A C 1
ATOM 605 O O . ASP A 1 81 ? 4.666 6.251 -0.443 1.00 91.62 81 ASP A O 1
ATOM 609 N N . GLU A 1 82 ? 5.803 8.163 -0.136 1.00 91.19 82 GLU A N 1
ATOM 610 C CA . GLU A 1 82 ? 4.678 9.082 -0.391 1.00 91.19 82 GLU A CA 1
ATOM 611 C C . GLU A 1 82 ? 3.346 8.618 0.240 1.00 91.19 82 GLU A C 1
ATOM 613 O O . GLU A 1 82 ? 2.296 8.514 -0.419 1.00 91.19 82 GLU A O 1
ATOM 618 N N . VAL A 1 83 ? 3.420 8.282 1.527 1.00 91.44 83 VAL A N 1
ATOM 619 C CA . VAL A 1 83 ? 2.336 7.643 2.268 1.00 91.44 83 VAL A CA 1
ATOM 620 C C . VAL A 1 83 ? 1.150 8.578 2.484 1.00 91.44 83 VAL A C 1
ATOM 622 O O . VAL A 1 83 ? 1.293 9.743 2.853 1.00 91.44 83 VAL A O 1
ATOM 625 N N . GLN A 1 84 ? -0.048 8.028 2.331 1.00 91.94 84 GLN A N 1
ATOM 626 C CA . GLN A 1 84 ? -1.280 8.622 2.821 1.00 91.94 84 GLN A CA 1
ATOM 627 C C . GLN A 1 84 ? -1.723 7.840 4.056 1.00 91.94 84 GLN A C 1
ATOM 629 O O . GLN A 1 84 ? -2.076 6.664 3.962 1.00 91.94 84 GLN A O 1
ATOM 634 N N . ILE A 1 85 ? -1.685 8.489 5.217 1.00 91.75 85 ILE A N 1
ATOM 635 C CA . ILE A 1 85 ? -2.048 7.876 6.497 1.00 91.75 85 ILE A CA 1
ATOM 636 C C . ILE A 1 85 ? -3.572 7.813 6.620 1.00 91.75 85 ILE A C 1
ATOM 638 O O . ILE A 1 85 ? -4.266 8.799 6.374 1.00 91.75 85 ILE A O 1
ATOM 642 N N . GLY A 1 86 ? -4.084 6.647 6.998 1.00 88.88 86 GLY A N 1
ATOM 643 C CA . GLY A 1 86 ? -5.504 6.390 7.166 1.00 88.88 86 GLY A CA 1
ATOM 644 C C . GLY A 1 86 ? -5.910 4.957 6.852 1.00 88.88 86 GLY A C 1
ATOM 645 O O . GLY A 1 86 ? -5.091 4.086 6.561 1.00 88.88 86 GLY A O 1
ATOM 646 N N . LYS A 1 87 ? -7.217 4.727 6.874 1.00 83.12 87 LYS A N 1
ATOM 647 C CA . LYS A 1 87 ? -7.862 3.498 6.419 1.00 83.12 87 LYS A CA 1
ATOM 648 C C . LYS A 1 87 ? -8.955 3.861 5.415 1.00 83.12 87 LYS A C 1
ATOM 650 O O . LYS A 1 87 ? -9.720 4.790 5.663 1.00 83.12 87 LYS A O 1
ATOM 655 N N . LEU A 1 88 ? -9.039 3.122 4.310 1.00 82.19 88 LEU A N 1
ATOM 656 C CA . LEU A 1 88 ? -10.163 3.237 3.383 1.00 82.19 88 LEU A CA 1
ATOM 657 C C . LEU A 1 88 ? -11.447 2.720 4.052 1.00 82.19 88 LEU A C 1
ATOM 659 O O . LEU A 1 88 ? -11.450 1.636 4.650 1.00 82.19 88 LEU A O 1
ATOM 663 N N . GLN A 1 89 ? -12.497 3.541 4.005 1.00 78.50 89 GLN A N 1
ATOM 664 C CA . GLN A 1 89 ? -13.847 3.250 4.494 1.00 78.50 89 GLN A CA 1
ATOM 665 C C . GLN A 1 89 ? -14.881 3.585 3.425 1.00 78.50 89 GLN A C 1
ATOM 667 O O . GLN A 1 89 ? -14.680 4.595 2.706 1.00 78.50 89 GLN A O 1
#

Foldseek 3Di:
DDDDDDDPPDPPPPDPPPPPPPPPDPDPLPWAKWAADPLATDRDDDPPWDFDADQQFFGMFTASDGDPDSGRGCVNCVRTHPTDHGHID

pLDDT: mean 77.19, std 19.85, range [41.97, 95.56]